Protein AF-A0A1A9N9K4-F1 (afdb_monomer_lite)

Foldseek 3Di:
DVVVVVCVVVVDPDAADFEQDCPPPDPVCVVRYQHAPPPCGCNPPVSVVVVVVVVVVVVVVPPD

Organism: NCBI:txid1462993

Radius of gyration: 12.52 Å; chains: 1; bounding box: 24×26×27 Å

Structure (mmCIF, N/CA/C/O backbone):
data_AF-A0A1A9N9K4-F1
#
_entry.id   AF-A0A1A9N9K4-F1
#
loop_
_atom_site.group_PDB
_atom_site.id
_atom_site.type_symbol
_atom_site.label_atom_id
_atom_site.label_alt_id
_atom_site.label_comp_id
_atom_site.label_asym_id
_atom_site.label_entity_id
_atom_site.label_seq_id
_atom_site.pdbx_PDB_ins_code
_atom_site.Cartn_x
_atom_site.Cartn_y
_atom_site.Cartn_z
_atom_site.occupancy
_atom_site.B_iso_or_equiv
_atom_site.auth_seq_id
_atom_site.auth_comp_id
_atom_site.auth_asym_id
_atom_site.auth_atom_id
_atom_site.pdbx_PDB_model_num
ATOM 1 N N . MET A 1 1 ? -2.389 -16.698 2.042 1.00 86.56 1 MET A N 1
ATOM 2 C CA . MET A 1 1 ? -1.520 -15.512 1.893 1.00 86.56 1 MET A CA 1
ATOM 3 C C . MET A 1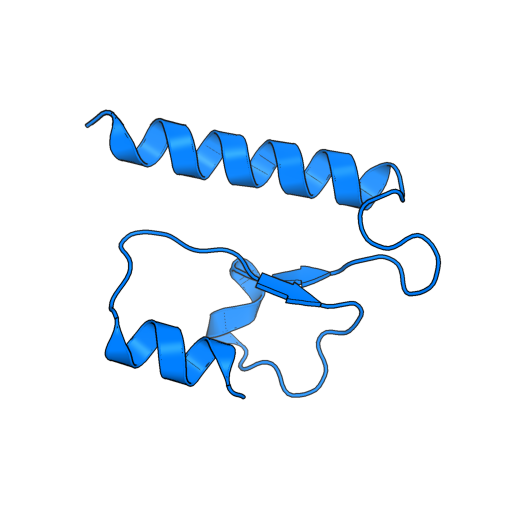 1 ? -1.292 -14.891 3.275 1.00 86.56 1 MET A C 1
ATOM 5 O O . MET A 1 1 ? -2.214 -14.920 4.086 1.00 86.56 1 MET A O 1
ATOM 9 N N . GLN A 1 2 ? -0.064 -14.444 3.577 1.00 90.44 2 GLN A N 1
ATOM 10 C CA . GLN A 1 2 ? 0.386 -14.086 4.936 1.00 90.44 2 GLN A CA 1
ATOM 11 C C . GLN A 1 2 ? -0.358 -12.882 5.533 1.00 90.44 2 GLN A C 1
ATOM 13 O O . GLN A 1 2 ? -0.777 -12.961 6.685 1.00 90.44 2 GLN A O 1
ATOM 18 N N . VAL A 1 3 ? -0.563 -11.808 4.760 1.00 93.88 3 VAL A N 1
ATOM 19 C CA . VAL A 1 3 ? -1.246 -10.586 5.230 1.00 93.88 3 VAL A CA 1
ATOM 20 C C . VAL A 1 3 ? -2.664 -10.899 5.700 1.00 93.88 3 VAL A C 1
ATOM 22 O O . VAL A 1 3 ? -3.042 -10.498 6.794 1.00 93.88 3 VAL A O 1
ATOM 25 N N . TRP A 1 4 ? -3.425 -11.701 4.947 1.00 93.12 4 TRP A N 1
ATOM 26 C CA . TRP A 1 4 ? -4.777 -12.091 5.363 1.00 93.12 4 TRP A CA 1
ATOM 27 C C . TRP A 1 4 ? -4.789 -12.866 6.690 1.00 93.12 4 TRP A C 1
ATOM 29 O O . TRP A 1 4 ? -5.612 -12.596 7.560 1.00 93.12 4 TRP A O 1
ATOM 39 N N . GLY A 1 5 ? -3.829 -13.775 6.889 1.00 94.25 5 GLY A N 1
ATOM 40 C CA . GLY A 1 5 ? -3.672 -14.472 8.169 1.00 94.25 5 GLY A CA 1
ATOM 41 C C . GLY A 1 5 ? -3.268 -13.550 9.328 1.00 94.25 5 GLY A C 1
ATOM 42 O O . GLY A 1 5 ? -3.563 -13.852 10.483 1.00 94.25 5 GLY A O 1
ATOM 43 N N . ASP A 1 6 ? -2.60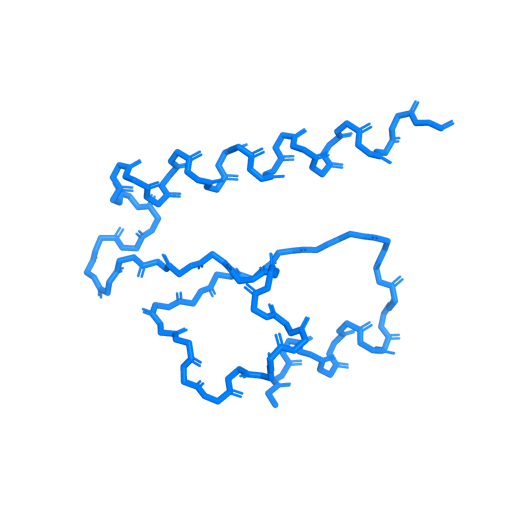5 -12.426 9.042 1.00 95.62 6 ASP A N 1
ATOM 44 C CA . ASP A 1 6 ? -2.291 -11.398 10.036 1.00 95.62 6 ASP A CA 1
ATOM 45 C C . ASP A 1 6 ? -3.526 -10.587 10.426 1.00 95.62 6 ASP A C 1
ATOM 47 O O . ASP A 1 6 ? -3.788 -10.420 11.616 1.00 95.62 6 ASP A O 1
ATOM 51 N N . VAL A 1 7 ? -4.327 -10.182 9.437 1.00 95.75 7 VAL A N 1
ATOM 52 C CA . VAL A 1 7 ? -5.590 -9.455 9.634 1.00 95.75 7 VAL A CA 1
ATOM 53 C C . VAL A 1 7 ? -6.562 -10.272 10.481 1.00 95.75 7 VAL A C 1
ATOM 55 O O . VAL A 1 7 ? -7.052 -9.766 11.483 1.00 95.75 7 VAL A O 1
ATOM 58 N N . CYS A 1 8 ? -6.772 -11.555 10.162 1.00 94.44 8 CYS A N 1
AT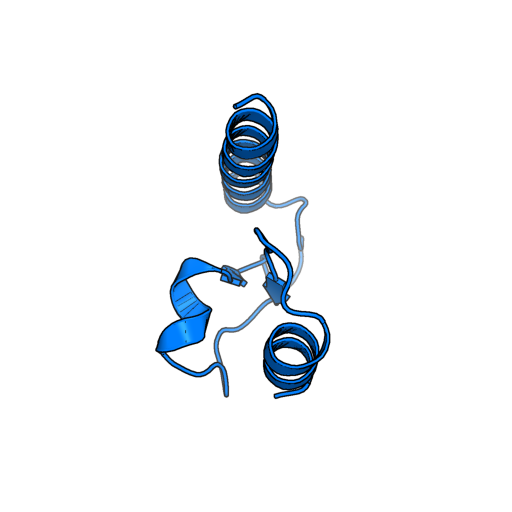OM 59 C CA . CYS A 1 8 ? -7.649 -12.421 10.961 1.00 94.44 8 CYS A CA 1
ATOM 60 C C . CYS A 1 8 ? -7.169 -12.627 12.405 1.00 94.44 8 CYS A C 1
ATOM 62 O O . CYS A 1 8 ? -7.966 -12.999 13.253 1.00 94.44 8 CYS A O 1
ATOM 64 N N . ARG A 1 9 ? -5.868 -12.464 12.682 1.00 97.56 9 ARG A N 1
ATOM 65 C CA . ARG A 1 9 ? -5.295 -12.701 14.015 1.00 97.56 9 ARG A CA 1
ATOM 66 C C . ARG A 1 9 ? -5.241 -11.438 14.868 1.00 97.56 9 ARG A C 1
ATOM 68 O O . ARG A 1 9 ? -5.345 -11.530 16.085 1.00 97.56 9 ARG A O 1
ATOM 75 N N . ARG A 1 10 ? -4.953 -10.294 14.245 1.00 96.81 10 ARG A N 1
ATOM 76 C CA . ARG A 1 10 ? -4.767 -9.007 14.929 1.00 96.81 10 ARG A CA 1
ATOM 77 C C . ARG A 1 10 ? -6.009 -8.131 14.916 1.00 96.81 10 ARG A C 1
ATOM 79 O O . ARG A 1 10 ? -6.022 -7.163 15.660 1.00 96.81 10 ARG A O 1
ATOM 86 N N . GLU A 1 11 ? -6.982 -8.462 14.070 1.00 95.88 11 GLU A N 1
ATOM 87 C CA . GLU A 1 11 ? -8.271 -7.777 13.953 1.00 95.88 11 GLU A CA 1
ATOM 88 C C . GLU A 1 11 ? -8.129 -6.244 13.911 1.00 95.88 11 GLU A C 1
ATOM 90 O O . GLU A 1 11 ? -8.726 -5.549 14.728 1.00 95.88 11 GLU A O 1
ATOM 95 N N . PRO A 1 12 ? -7.300 -5.686 13.003 1.00 94.88 12 PRO A N 1
ATOM 96 C CA . PRO A 1 12 ? -7.165 -4.241 12.912 1.00 94.88 12 PRO A CA 1
ATOM 97 C C . PRO A 1 12 ? -8.473 -3.615 12.416 1.00 94.88 12 PRO A C 1
ATOM 99 O O . PRO A 1 12 ? -9.058 -4.105 11.447 1.00 94.88 12 PRO A O 1
ATOM 102 N N . ASP A 1 13 ? -8.863 -2.484 13.007 1.00 92.38 13 ASP A N 1
ATOM 103 C CA . ASP A 1 13 ? -10.057 -1.730 12.596 1.00 92.38 13 ASP A CA 1
ATOM 104 C C . ASP A 1 13 ? -9.982 -1.275 11.131 1.00 92.38 13 ASP A C 1
ATOM 106 O O . ASP A 1 13 ? -10.991 -1.209 10.429 1.00 92.38 13 ASP A O 1
ATOM 110 N N . ALA A 1 14 ? -8.771 -0.987 10.640 1.00 93.44 14 ALA A N 1
ATOM 111 C CA . ALA A 1 14 ? -8.540 -0.613 9.254 1.00 93.44 14 ALA A CA 1
ATOM 112 C C . ALA A 1 14 ? -7.111 -0.967 8.797 1.00 93.44 14 ALA A C 1
ATOM 114 O O . ALA A 1 14 ? -6.159 -0.898 9.577 1.00 93.44 14 ALA A O 1
ATOM 115 N N . TRP A 1 15 ? -6.940 -1.360 7.528 1.00 95.50 15 TRP A N 1
ATOM 116 C CA . TRP A 1 15 ? -5.642 -1.781 6.984 1.00 95.50 15 TRP A CA 1
ATOM 117 C C . TRP A 1 15 ? -5.551 -1.618 5.460 1.00 95.50 15 TRP A C 1
ATOM 119 O O . TRP A 1 15 ? -6.559 -1.558 4.757 1.00 95.50 15 TRP A O 1
ATOM 129 N N . LEU A 1 16 ? -4.319 -1.572 4.947 1.00 96.94 16 LEU A N 1
ATOM 130 C CA . LEU A 1 16 ? -3.992 -1.613 3.520 1.00 96.94 16 LEU A CA 1
ATOM 131 C C . LEU A 1 16 ? -2.804 -2.549 3.292 1.00 96.94 16 LEU A C 1
ATOM 133 O O . LEU A 1 16 ? -1.922 -2.661 4.143 1.00 96.94 16 LEU A O 1
ATOM 137 N N . ALA A 1 17 ? -2.767 -3.178 2.123 1.00 96.62 17 ALA A N 1
ATOM 138 C CA . ALA A 1 17 ? -1.628 -3.939 1.633 1.00 96.62 17 ALA A CA 1
ATOM 139 C C . ALA A 1 17 ? -1.030 -3.288 0.386 1.00 96.62 17 ALA A C 1
ATOM 141 O O . ALA A 1 17 ? -1.755 -2.701 -0.416 1.00 96.62 17 ALA A O 1
ATOM 142 N N . LEU A 1 18 ? 0.285 -3.426 0.230 1.00 96.62 18 LEU A N 1
ATOM 143 C CA . LEU A 1 18 ? 1.031 -3.031 -0.961 1.00 96.62 18 LEU A CA 1
ATOM 144 C C . LEU A 1 18 ? 1.616 -4.296 -1.581 1.00 96.62 18 LEU A C 1
ATOM 146 O O . LEU A 1 18 ? 2.313 -5.035 -0.886 1.00 96.62 18 LEU A O 1
ATOM 150 N N . ASP A 1 19 ? 1.328 -4.532 -2.853 1.00 96.44 19 ASP A N 1
ATOM 151 C CA . ASP A 1 19 ? 1.844 -5.673 -3.618 1.00 96.44 19 ASP A CA 1
ATOM 152 C C . ASP A 1 19 ? 1.882 -5.285 -5.102 1.00 96.44 19 ASP A C 1
ATOM 154 O O . ASP A 1 19 ? 1.066 -4.467 -5.520 1.00 96.44 19 ASP A O 1
ATOM 158 N N . ASP A 1 20 ? 2.828 -5.755 -5.908 1.00 96.31 20 ASP A N 1
ATOM 159 C CA . ASP A 1 20 ? 2.926 -5.385 -7.337 1.00 96.31 20 ASP A CA 1
ATOM 160 C C . ASP A 1 20 ? 2.000 -6.213 -8.247 1.00 96.31 20 ASP A C 1
ATOM 162 O O . ASP A 1 20 ? 1.643 -5.800 -9.364 1.00 96.31 20 ASP A O 1
ATOM 166 N N . ASP A 1 21 ? 1.507 -7.336 -7.734 1.00 94.12 21 ASP A N 1
ATOM 167 C CA . ASP A 1 21 ? 0.457 -8.134 -8.348 1.00 94.12 21 ASP A CA 1
ATOM 168 C C . ASP A 1 21 ? -0.719 -8.418 -7.397 1.00 94.12 21 ASP A C 1
ATOM 170 O O . ASP A 1 21 ? -0.707 -8.102 -6.210 1.00 94.12 21 ASP A O 1
ATOM 174 N N . ASP A 1 22 ? -1.806 -8.945 -7.959 1.00 93.06 22 ASP A N 1
ATOM 175 C CA . ASP A 1 22 ? -2.972 -9.416 -7.208 1.00 93.06 22 ASP A CA 1
ATOM 176 C C . ASP A 1 22 ? -3.074 -10.953 -7.205 1.00 93.06 22 ASP A C 1
ATOM 178 O O . ASP A 1 22 ? -4.125 -11.523 -6.877 1.00 93.06 22 ASP A O 1
ATOM 182 N N . ALA A 1 23 ? -1.997 -11.649 -7.574 1.00 93.50 23 ALA A N 1
ATOM 183 C CA . ALA A 1 23 ? -1.979 -13.093 -7.705 1.00 93.50 23 ALA A CA 1
ATOM 184 C C . ALA A 1 23 ? -2.027 -13.758 -6.321 1.00 93.50 23 ALA A C 1
ATOM 186 O O . ALA A 1 23 ? -1.278 -13.451 -5.401 1.00 93.50 23 ALA A O 1
ATOM 187 N N . GLY A 1 24 ? -2.957 -14.698 -6.140 1.00 90.50 24 GLY A N 1
ATOM 188 C CA . GLY A 1 24 ? -3.126 -15.395 -4.860 1.00 90.50 24 GLY A CA 1
ATOM 189 C C . GLY A 1 24 ? -3.785 -14.561 -3.752 1.00 90.50 24 GLY A C 1
ATOM 190 O O . GLY A 1 24 ? -3.976 -15.076 -2.643 1.00 90.50 24 GLY A O 1
ATOM 191 N N . TRP A 1 25 ? -4.194 -13.320 -4.041 1.00 94.00 25 TRP A N 1
ATOM 192 C CA . TRP A 1 25 ? -5.002 -12.511 -3.134 1.00 94.00 25 TRP A CA 1
ATOM 193 C C . TRP A 1 25 ? -6.453 -13.016 -3.097 1.00 94.00 25 TRP A C 1
ATOM 195 O O . TRP A 1 25 ? -7.107 -13.118 -4.140 1.00 94.00 25 TRP A O 1
ATOM 205 N N . PRO A 1 26 ? -7.009 -13.315 -1.906 1.00 92.31 26 PRO A N 1
ATOM 206 C CA . PRO A 1 26 ? -8.431 -13.604 -1.774 1.00 92.31 26 PRO A CA 1
ATOM 207 C C . PRO A 1 26 ? -9.276 -12.421 -2.258 1.00 92.31 26 PRO A C 1
ATOM 209 O O . PRO A 1 26 ? -8.938 -11.266 -2.000 1.00 92.31 26 PRO A O 1
ATOM 212 N N . ALA A 1 27 ? -10.421 -12.694 -2.889 1.00 92.12 27 ALA A N 1
ATOM 213 C CA . ALA A 1 27 ? -11.306 -11.642 -3.400 1.00 92.12 27 ALA A CA 1
ATOM 214 C C . ALA A 1 27 ? -11.735 -10.642 -2.309 1.00 92.12 27 ALA A C 1
ATOM 216 O O . ALA A 1 27 ? -11.799 -9.444 -2.566 1.00 92.12 27 ALA A O 1
ATOM 217 N N . VAL A 1 28 ? -11.940 -11.126 -1.078 1.00 89.50 28 VAL A N 1
ATOM 218 C CA . VAL A 1 28 ? -12.290 -10.308 0.098 1.00 89.50 28 VAL A CA 1
ATOM 219 C C . VAL A 1 28 ? -11.200 -9.303 0.489 1.00 89.50 28 VAL A C 1
ATOM 221 O O . VAL A 1 28 ? -11.481 -8.296 1.130 1.00 89.50 28 VAL A O 1
ATOM 224 N N . CYS A 1 29 ? -9.954 -9.544 0.083 1.00 94.38 29 CYS A N 1
ATOM 225 C CA . CYS A 1 29 ? -8.827 -8.671 0.383 1.00 94.38 29 CYS A CA 1
ATOM 226 C C . CYS A 1 29 ? -8.572 -7.631 -0.718 1.00 94.38 29 CYS A C 1
ATOM 228 O O . CYS A 1 29 ? -7.819 -6.692 -0.484 1.00 94.38 29 CYS A O 1
ATOM 230 N N . ARG A 1 30 ? -9.187 -7.758 -1.905 1.00 92.25 30 ARG A N 1
ATOM 231 C CA . ARG A 1 30 ? -8.864 -6.905 -3.066 1.00 92.25 30 ARG A CA 1
ATOM 232 C C . ARG A 1 30 ? -9.119 -5.420 -2.829 1.00 92.25 30 ARG A C 1
ATOM 234 O O . ARG A 1 30 ? -8.346 -4.596 -3.297 1.00 92.25 30 ARG A O 1
ATOM 241 N N . SER A 1 31 ? -10.154 -5.068 -2.068 1.00 94.12 31 SER A N 1
ATOM 242 C CA . SER A 1 31 ? -10.429 -3.670 -1.705 1.00 94.12 31 SER A CA 1
ATOM 243 C C . SER A 1 31 ? -9.372 -3.063 -0.777 1.00 94.12 31 SER A C 1
ATOM 245 O O . SER A 1 31 ? -9.271 -1.844 -0.691 1.00 94.12 31 SER A O 1
ATOM 247 N N . HIS A 1 32 ? -8.577 -3.893 -0.100 1.00 96.31 32 HIS A N 1
ATOM 248 C CA . HIS A 1 32 ? -7.510 -3.469 0.806 1.00 96.31 32 HIS A CA 1
ATOM 249 C C . HIS A 1 32 ? -6.136 -3.458 0.122 1.00 96.31 32 HIS A C 1
ATOM 251 O O . HIS A 1 32 ? -5.185 -2.915 0.676 1.00 96.31 32 HIS A O 1
ATOM 257 N N . LEU A 1 33 ? -6.022 -4.018 -1.085 1.00 97.00 33 LEU A N 1
ATOM 258 C CA . LEU A 1 33 ? -4.788 -4.026 -1.862 1.00 97.00 33 LEU A CA 1
ATOM 259 C C . LEU A 1 33 ? -4.652 -2.729 -2.671 1.00 97.00 33 LEU A C 1
ATOM 261 O O . LEU A 1 33 ? -5.567 -2.345 -3.406 1.00 97.00 33 LEU A O 1
ATOM 265 N N . VAL A 1 34 ? -3.503 -2.071 -2.542 1.00 97.50 34 VAL A N 1
ATOM 266 C CA . VAL A 1 34 ? -2.991 -1.089 -3.501 1.00 97.50 34 VAL A CA 1
ATOM 267 C C . VAL A 1 34 ? -1.958 -1.810 -4.347 1.00 97.50 34 VAL A C 1
ATOM 269 O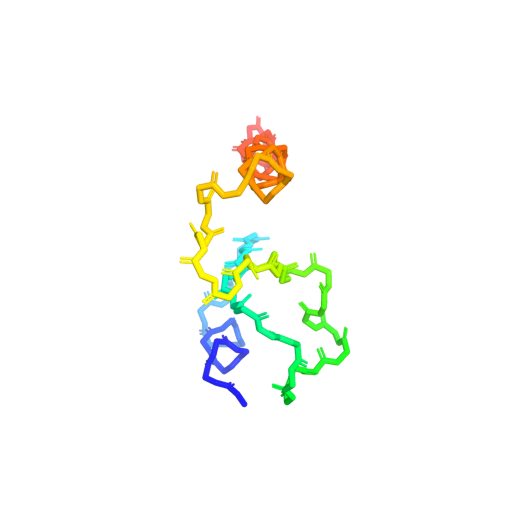 O . VAL A 1 34 ? -0.899 -2.200 -3.849 1.00 97.50 34 VAL A O 1
ATOM 272 N N . ARG A 1 35 ? -2.284 -2.003 -5.626 1.00 97.69 35 ARG A N 1
ATOM 273 C CA . ARG A 1 35 ? -1.373 -2.659 -6.552 1.00 97.69 35 ARG A CA 1
ATOM 274 C C . ARG A 1 35 ? -0.292 -1.673 -6.980 1.00 97.69 35 ARG A C 1
ATOM 276 O O . ARG A 1 35 ? -0.590 -0.644 -7.581 1.00 97.69 35 ARG A O 1
ATOM 283 N N . THR A 1 36 ? 0.950 -1.972 -6.639 1.00 98.44 36 THR A N 1
ATOM 284 C CA . THR A 1 36 ? 2.099 -1.124 -6.940 1.00 98.44 36 THR A CA 1
ATOM 285 C C . THR A 1 36 ? 2.616 -1.367 -8.354 1.00 98.44 36 THR A C 1
ATOM 287 O O . THR A 1 36 ? 2.311 -2.379 -8.983 1.00 98.44 36 THR A O 1
ATOM 290 N N . ASP A 1 37 ? 3.369 -0.407 -8.886 1.00 98.25 37 ASP A N 1
ATOM 291 C CA . ASP A 1 37 ? 4.036 -0.590 -10.170 1.00 98.25 37 ASP A CA 1
ATOM 292 C C . ASP A 1 37 ? 5.207 -1.580 -10.006 1.00 98.25 37 ASP A C 1
ATOM 294 O O . ASP A 1 37 ? 5.979 -1.430 -9.058 1.00 98.25 37 ASP A O 1
ATOM 298 N N . PRO A 1 38 ? 5.398 -2.558 -10.909 1.00 97.25 38 PRO A N 1
ATOM 299 C CA . PRO A 1 38 ? 6.416 -3.602 -10.743 1.00 97.25 38 PRO A CA 1
ATOM 300 C C . PRO A 1 38 ? 7.865 -3.091 -10.827 1.00 97.25 38 PRO A C 1
ATOM 302 O O . PRO A 1 38 ? 8.797 -3.828 -10.511 1.00 97.25 38 PRO A O 1
ATOM 305 N N . VAL A 1 39 ? 8.089 -1.850 -11.276 1.00 97.50 39 VAL A N 1
ATOM 306 C CA . VAL A 1 39 ? 9.428 -1.250 -11.396 1.00 97.50 39 VAL A CA 1
ATOM 307 C C . VAL A 1 39 ? 9.576 -0.051 -10.466 1.00 97.50 39 VAL A C 1
ATOM 309 O O . VAL A 1 39 ? 10.547 0.053 -9.719 1.00 97.50 39 VAL A O 1
ATOM 312 N N . LEU A 1 40 ? 8.623 0.875 -10.513 1.00 98.12 40 LEU A N 1
ATOM 313 C CA . LEU A 1 40 ? 8.647 2.120 -9.749 1.00 98.12 40 LEU A CA 1
ATOM 314 C C . LEU A 1 40 ? 8.062 1.958 -8.339 1.00 98.12 40 LEU A C 1
ATOM 316 O O . LEU A 1 40 ? 8.228 2.852 -7.500 1.00 98.12 40 LEU A O 1
ATOM 320 N N . GLY A 1 41 ? 7.362 0.853 -8.067 1.00 98.06 41 GLY A N 1
ATOM 321 C CA . GLY A 1 41 ? 6.664 0.612 -6.811 1.00 98.06 41 GLY A CA 1
ATOM 322 C C . GLY A 1 41 ? 5.655 1.719 -6.514 1.00 98.06 41 GLY A C 1
ATOM 323 O O . GLY A 1 41 ? 4.859 2.126 -7.363 1.00 98.06 41 GLY A O 1
ATOM 324 N N . ILE A 1 42 ? 5.730 2.258 -5.298 1.00 98.25 42 ILE A N 1
ATOM 325 C CA . ILE A 1 42 ? 4.903 3.390 -4.859 1.00 98.25 42 ILE A CA 1
ATOM 326 C C . ILE A 1 42 ? 5.298 4.729 -5.495 1.00 98.25 42 ILE A C 1
ATOM 328 O O . ILE A 1 42 ? 4.581 5.705 -5.317 1.00 98.25 42 ILE A O 1
ATOM 332 N N . SER A 1 43 ? 6.424 4.804 -6.213 1.00 98.00 43 SER A N 1
ATOM 333 C CA . SER A 1 43 ? 6.879 6.052 -6.845 1.00 98.00 43 SER A CA 1
ATOM 334 C C . SER A 1 43 ? 6.165 6.333 -8.167 1.00 98.00 43 SER A C 1
ATOM 336 O O . SER A 1 43 ? 6.244 7.449 -8.680 1.00 98.00 43 SER A O 1
ATOM 338 N N . ALA A 1 44 ? 5.461 5.344 -8.732 1.00 98.50 44 ALA A N 1
ATOM 339 C CA . ALA A 1 44 ? 4.582 5.577 -9.867 1.00 98.50 44 ALA A CA 1
ATOM 340 C C . ALA A 1 44 ? 3.496 6.598 -9.470 1.00 98.50 44 ALA A C 1
ATOM 342 O O . ALA A 1 44 ? 2.785 6.363 -8.490 1.00 98.50 44 ALA A O 1
ATOM 343 N N . PRO A 1 45 ? 3.314 7.708 -10.215 1.00 98.31 45 PRO A N 1
ATOM 344 C CA . PRO A 1 45 ? 2.425 8.794 -9.792 1.00 98.31 45 PRO A CA 1
ATOM 345 C C . PRO A 1 45 ? 0.990 8.354 -9.476 1.00 98.31 45 PRO A C 1
ATOM 347 O O . PRO A 1 45 ? 0.394 8.836 -8.516 1.00 98.31 45 PRO A O 1
ATOM 350 N N . ALA A 1 46 ? 0.448 7.408 -10.249 1.00 97.81 46 ALA A N 1
ATOM 351 C CA . ALA A 1 46 ? -0.892 6.870 -10.024 1.00 97.81 46 ALA A CA 1
ATOM 352 C C . ALA A 1 46 ? -0.990 6.082 -8.706 1.00 97.81 46 ALA A C 1
ATOM 354 O O . ALA A 1 46 ? -1.931 6.286 -7.941 1.00 97.81 46 ALA A O 1
ATOM 355 N N . VAL A 1 47 ? 0.011 5.245 -8.416 1.00 98.31 47 VAL A N 1
ATOM 356 C CA . VAL A 1 47 ? 0.077 4.437 -7.189 1.00 98.31 47 VAL A CA 1
ATOM 357 C C . VAL A 1 47 ? 0.252 5.336 -5.970 1.00 98.31 47 VAL A C 1
ATOM 359 O O . VAL A 1 47 ? -0.439 5.155 -4.969 1.00 98.31 47 VAL A O 1
ATOM 362 N N . LEU A 1 48 ? 1.131 6.342 -6.055 1.00 98.44 48 LEU A N 1
ATOM 363 C CA . LEU A 1 48 ? 1.347 7.292 -4.965 1.00 98.44 48 LEU A CA 1
ATOM 364 C C . LEU A 1 48 ? 0.059 8.046 -4.615 1.00 98.44 48 LEU A C 1
ATOM 366 O O . LEU A 1 48 ? -0.299 8.147 -3.441 1.00 98.44 48 LEU A O 1
ATOM 370 N N . MET A 1 49 ? -0.647 8.543 -5.633 1.00 98.44 49 MET A N 1
ATOM 371 C CA . MET A 1 49 ? -1.906 9.268 -5.464 1.00 98.44 49 MET A CA 1
ATOM 372 C C . MET A 1 49 ? -2.998 8.381 -4.849 1.00 98.44 49 MET A C 1
ATOM 374 O O . MET A 1 49 ? -3.715 8.813 -3.941 1.00 98.44 49 MET A O 1
ATOM 378 N N . GLU A 1 50 ? -3.119 7.133 -5.306 1.00 98.06 50 GLU A N 1
ATOM 379 C CA . GLU 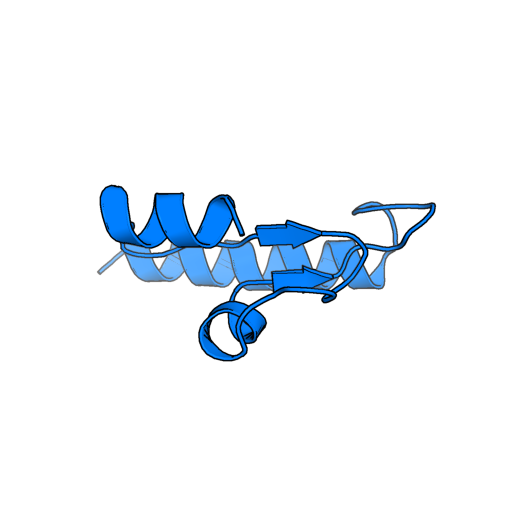A 1 50 ? -4.047 6.161 -4.728 1.00 98.06 50 GLU A CA 1
ATOM 380 C C . GLU A 1 50 ? -3.721 5.873 -3.258 1.00 98.06 50 GLU A C 1
ATOM 382 O O . GLU A 1 50 ? -4.605 5.957 -2.400 1.00 98.06 50 GLU A O 1
ATOM 387 N N . LEU A 1 51 ? -2.452 5.590 -2.954 1.00 98.06 51 LEU A N 1
ATOM 388 C CA . LEU A 1 51 ? -2.004 5.296 -1.598 1.00 98.06 51 LEU A CA 1
ATOM 389 C C . LEU A 1 51 ? -2.282 6.469 -0.652 1.00 98.06 51 LEU A C 1
ATOM 391 O O . LEU A 1 51 ? -2.854 6.268 0.418 1.00 98.06 51 LEU A O 1
ATOM 395 N N . GLN A 1 52 ? -1.955 7.698 -1.061 1.00 97.94 52 GLN A N 1
ATOM 396 C CA . GLN A 1 52 ? -2.255 8.909 -0.290 1.00 97.94 52 GLN A CA 1
ATOM 397 C C . GLN A 1 52 ? -3.759 9.071 -0.039 1.00 97.94 52 GLN A C 1
ATOM 399 O O . GLN A 1 52 ? -4.169 9.352 1.088 1.00 97.94 52 GLN A O 1
ATOM 404 N N . THR A 1 53 ? -4.587 8.847 -1.062 1.00 97.81 53 THR A N 1
ATOM 405 C CA . THR A 1 53 ? -6.050 8.952 -0.949 1.00 97.81 53 THR A CA 1
ATOM 406 C C . THR A 1 53 ? -6.606 7.949 0.060 1.00 97.81 53 THR A C 1
ATOM 408 O O . THR A 1 53 ? -7.402 8.320 0.928 1.00 97.81 53 THR A O 1
ATOM 411 N N . ARG A 1 54 ? -6.173 6.685 -0.020 1.00 97.31 54 ARG A N 1
ATOM 412 C CA . ARG A 1 54 ? -6.646 5.627 0.882 1.00 97.31 54 ARG A CA 1
ATOM 413 C C . ARG A 1 54 ? -6.131 5.825 2.307 1.00 97.31 54 ARG A C 1
ATOM 415 O O . ARG A 1 54 ? -6.918 5.708 3.239 1.00 97.31 54 ARG A O 1
ATOM 422 N N . LEU A 1 55 ? -4.865 6.210 2.488 1.00 96.31 55 LEU A N 1
ATOM 423 C CA . LEU A 1 55 ? -4.315 6.536 3.812 1.00 96.31 55 LEU A CA 1
ATOM 424 C C . LEU A 1 55 ? -5.057 7.708 4.467 1.00 96.31 55 LEU A C 1
ATOM 426 O O . LEU A 1 55 ? -5.381 7.642 5.650 1.00 96.31 55 LEU A O 1
ATOM 430 N N . ALA A 1 56 ? -5.391 8.752 3.703 1.00 96.12 56 ALA A N 1
ATOM 431 C CA . ALA A 1 56 ? -6.178 9.869 4.219 1.00 96.12 56 ALA A CA 1
ATOM 432 C C . ALA A 1 56 ? -7.597 9.440 4.636 1.00 96.12 56 ALA A C 1
ATOM 434 O O . ALA A 1 56 ? -8.147 9.997 5.583 1.00 96.12 56 ALA A O 1
ATOM 435 N 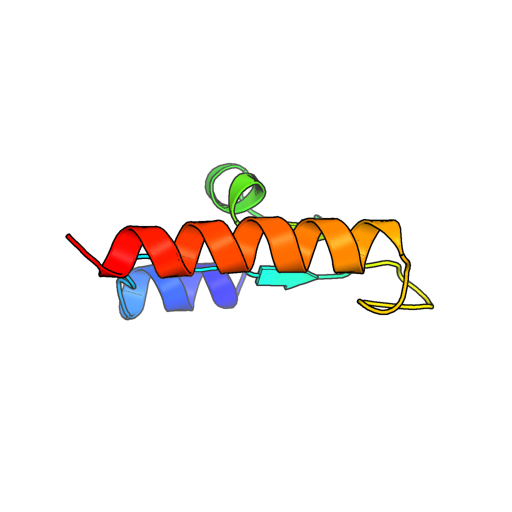N . ALA A 1 57 ? -8.198 8.462 3.947 1.00 94.31 57 ALA A N 1
ATOM 436 C CA . ALA A 1 57 ? -9.482 7.890 4.346 1.00 94.31 57 ALA A CA 1
ATOM 437 C C . ALA A 1 57 ? -9.374 7.095 5.655 1.00 94.31 57 ALA A C 1
ATOM 439 O O . ALA A 1 57 ? -10.199 7.306 6.535 1.00 94.31 57 ALA A O 1
ATOM 440 N N . LEU A 1 58 ? -8.330 6.271 5.815 1.00 92.31 58 LEU A N 1
ATOM 441 C CA . LEU A 1 58 ? -8.082 5.541 7.064 1.00 92.31 58 LEU A CA 1
ATOM 442 C C . LEU A 1 58 ? -7.893 6.482 8.257 1.00 92.31 58 LEU A C 1
ATOM 444 O O . LEU A 1 58 ? -8.394 6.201 9.339 1.00 92.31 58 LEU A O 1
ATOM 448 N N . HIS A 1 59 ? -7.180 7.596 8.062 1.00 85.69 59 HIS A N 1
ATOM 449 C CA . HIS A 1 59 ? -6.926 8.554 9.137 1.00 85.69 59 HIS A CA 1
ATOM 450 C C . HIS A 1 59 ? -8.214 9.213 9.643 1.00 85.69 59 HIS A C 1
ATOM 452 O O . HIS A 1 59 ? -8.408 9.315 10.847 1.00 85.69 59 HIS A O 1
ATOM 458 N N . ARG A 1 60 ? -9.123 9.585 8.730 1.00 78.62 60 ARG A N 1
ATOM 459 C CA . ARG A 1 60 ? -10.426 10.172 9.091 1.00 78.62 60 ARG A CA 1
ATOM 460 C C . ARG A 1 60 ? -11.354 9.192 9.809 1.00 78.62 60 ARG A C 1
ATOM 462 O O . ARG A 1 60 ? -12.203 9.625 10.569 1.00 78.62 60 ARG A O 1
ATOM 469 N N . SER A 1 61 ? -11.210 7.889 9.573 1.00 65.25 61 SER A N 1
ATOM 470 C CA . SER A 1 61 ? -12.019 6.859 10.238 1.00 65.25 61 SER A CA 1
ATOM 471 C C . SER A 1 61 ? -11.625 6.599 11.698 1.00 65.25 61 SER A C 1
ATOM 473 O O . SER A 1 61 ? -12.311 5.835 12.363 1.00 65.25 61 SER A O 1
ATOM 475 N N . GLY A 1 62 ? -10.530 7.191 12.190 1.00 60.12 62 GLY A N 1
ATOM 476 C CA . GLY A 1 62 ? -10.091 7.076 13.586 1.00 60.12 62 GLY A CA 1
ATOM 477 C C . GLY A 1 62 ? -10.403 8.296 14.461 1.00 60.12 62 GLY A C 1
ATOM 478 O O . GLY A 1 62 ? -9.919 8.348 15.588 1.00 60.12 62 GLY A O 1
ATOM 479 N N . GLU A 1 63 ? -11.136 9.287 13.941 1.00 59.41 63 GLU A N 1
ATOM 480 C CA . GLU A 1 63 ? -11.485 10.537 14.643 1.00 59.41 63 GLU A CA 1
ATOM 481 C C . GLU A 1 63 ? -12.936 10.561 15.183 1.00 59.41 63 GLU A C 1
ATOM 483 O O . GLU A 1 63 ? -13.354 11.585 15.727 1.00 59.41 63 GLU A O 1
ATOM 488 N N . ASP A 1 64 ? -13.676 9.451 15.060 1.00 49.53 64 ASP A N 1
ATOM 489 C CA . ASP A 1 64 ? -15.026 9.240 15.623 1.00 49.53 64 ASP A CA 1
ATOM 490 C C . ASP A 1 64 ? -14.976 8.648 17.047 1.00 49.53 64 ASP A C 1
ATOM 492 O O . ASP A 1 64 ? -15.797 9.074 17.898 1.00 49.53 64 ASP A O 1
#

pLDDT: mean 92.85, std 9.62, range [49.53, 98.5]

Secondary structure (DSSP, 8-state):
-HHHHHHHHH--SS--EEES--TT--GGGGGGEEEPBTTTBTTSHHHHHHHHHHHHHHHHTT--

Sequence (64 aa):
MQVWGDVCRREPDAWLALDDDDAGWPAVCRSHLVRTDPVLGISAPAVLMELQTRLAALHRSGED